Protein AF-A0A1Q6NGJ9-F1 (afdb_monomer_lite)

Sequence (112 aa):
MRDAILQYVKTDVEQAHSAGELKQTLAKKTKQIARIAAKAADGKPVRVYFTQERFPIRHYGAAIFPAGEYQALRIDIGKAQGHNWWCAFYPKLCYIPEKKVNLFHVFYNLIH

Secondary structure (DSSP, 8-state):
-HHHHHHHHHHHHHH-SSHHHHHHHHHHHHHHHHHHHHHHTTT--EEEEEEEEEE--EEETTEEEPSEEEEEEEEEETT--TT-EEEEESSS-S---SS---HHHHHHTT--

Radius of gyration: 14.27 Å; chains: 1; bounding box: 36×30×36 Å

pLDDT: mean 70.94, std 18.38, range [28.61, 93.31]

Structure (mmCIF, N/CA/C/O backbone):
data_AF-A0A1Q6NGJ9-F1
#
_entry.id   AF-A0A1Q6NGJ9-F1
#
loop_
_atom_site.group_PDB
_atom_site.id
_atom_site.type_symbol
_atom_site.label_atom_id
_atom_site.label_alt_id
_atom_site.label_comp_id
_atom_site.label_asym_id
_atom_site.label_entity_id
_atom_site.label_seq_id
_atom_site.pdbx_PDB_ins_code
_atom_site.Cartn_x
_atom_site.Cartn_y
_atom_site.Cartn_z
_atom_site.occupancy
_atom_site.B_iso_or_equiv
_atom_site.auth_seq_id
_atom_site.auth_comp_id
_atom_site.auth_asym_id
_atom_site.auth_atom_id
_atom_site.pdbx_PDB_model_num
ATOM 1 N N . MET A 1 1 ? -11.812 -2.287 -0.732 1.00 74.50 1 MET A N 1
ATOM 2 C CA . MET A 1 1 ? -10.700 -1.630 0.003 1.00 74.50 1 MET A CA 1
ATOM 3 C C . MET A 1 1 ? -9.644 -1.058 -0.935 1.00 74.50 1 MET A C 1
ATOM 5 O O . MET A 1 1 ? -9.486 0.154 -0.946 1.00 74.50 1 MET A O 1
ATOM 9 N N . ARG A 1 2 ? -8.953 -1.897 -1.722 1.00 74.00 2 ARG A N 1
ATOM 10 C CA . ARG A 1 2 ? -7.898 -1.490 -2.669 1.00 74.00 2 ARG A CA 1
ATOM 11 C C . ARG A 1 2 ? -8.266 -0.256 -3.500 1.00 74.00 2 ARG A C 1
ATOM 13 O O . ARG A 1 2 ? -7.538 0.727 -3.460 1.00 74.00 2 ARG A O 1
ATOM 20 N N . ASP A 1 3 ? -9.399 -0.292 -4.195 1.00 74.75 3 ASP A N 1
ATOM 21 C CA . ASP A 1 3 ? -9.762 0.768 -5.147 1.00 74.75 3 ASP A CA 1
ATOM 22 C C . ASP A 1 3 ? -10.011 2.110 -4.460 1.00 74.75 3 ASP A C 1
ATOM 24 O O . ASP A 1 3 ? -9.585 3.145 -4.957 1.00 74.75 3 ASP A O 1
ATOM 28 N N . ALA A 1 4 ? -10.604 2.097 -3.262 1.00 80.62 4 ALA A N 1
ATOM 29 C CA . ALA A 1 4 ? -10.807 3.305 -2.464 1.00 80.62 4 ALA A CA 1
ATOM 30 C C . ALA A 1 4 ? -9.476 3.957 -2.056 1.00 80.62 4 ALA A C 1
ATOM 32 O O . ALA A 1 4 ? -9.357 5.180 -2.039 1.00 80.62 4 ALA A O 1
ATOM 33 N N . ILE A 1 5 ? -8.466 3.141 -1.749 1.00 80.75 5 ILE A N 1
ATOM 34 C CA . ILE A 1 5 ? -7.137 3.630 -1.379 1.00 80.75 5 ILE A CA 1
ATOM 35 C C . ILE A 1 5 ? -6.403 4.141 -2.613 1.00 80.75 5 ILE A C 1
ATOM 37 O O . ILE A 1 5 ? -5.870 5.243 -2.560 1.00 80.75 5 ILE A O 1
ATOM 41 N N . LEU A 1 6 ? -6.431 3.392 -3.722 1.00 75.81 6 LEU A N 1
ATOM 42 C CA . LEU A 1 6 ? -5.845 3.817 -4.996 1.00 75.81 6 LEU A CA 1
ATOM 43 C C . LEU A 1 6 ? -6.459 5.127 -5.494 1.00 75.81 6 LEU A C 1
ATOM 45 O O . LEU A 1 6 ? -5.725 6.004 -5.932 1.00 75.81 6 LEU A O 1
ATOM 49 N N . GLN A 1 7 ? -7.777 5.291 -5.371 1.00 80.31 7 GLN A N 1
ATOM 50 C CA . GLN A 1 7 ? -8.463 6.528 -5.732 1.00 80.31 7 GLN A CA 1
ATOM 51 C C . GLN A 1 7 ? -8.028 7.703 -4.848 1.00 80.31 7 GLN A C 1
ATOM 53 O O . GLN A 1 7 ? -7.818 8.801 -5.352 1.00 80.31 7 GLN A O 1
ATOM 58 N N . TYR A 1 8 ? -7.867 7.480 -3.540 1.00 84.69 8 TYR A N 1
ATOM 59 C CA . TYR A 1 8 ? -7.463 8.524 -2.595 1.00 84.69 8 TYR A CA 1
ATOM 60 C C . TYR A 1 8 ? -6.025 9.015 -2.816 1.00 84.69 8 TYR A C 1
ATOM 62 O O . TYR A 1 8 ? -5.760 10.206 -2.686 1.00 84.69 8 TYR A O 1
ATOM 70 N N . VAL A 1 9 ? -5.104 8.112 -3.159 1.00 81.44 9 VAL A N 1
ATOM 71 C CA . VAL A 1 9 ? -3.678 8.436 -3.362 1.00 81.44 9 VAL A CA 1
ATOM 72 C C . VAL A 1 9 ? -3.319 8.727 -4.820 1.00 81.44 9 VAL A C 1
ATOM 74 O O . VAL A 1 9 ? -2.159 8.997 -5.116 1.00 81.44 9 VAL A O 1
ATOM 77 N N . LYS A 1 10 ? -4.287 8.653 -5.743 1.00 78.56 10 LYS A N 1
ATOM 78 C CA . LYS A 1 10 ? -4.058 8.757 -7.191 1.00 78.56 10 LYS A CA 1
ATOM 79 C C . LYS A 1 10 ? -3.245 10.000 -7.556 1.00 78.56 10 LYS A C 1
ATOM 81 O O . LYS A 1 10 ? -2.216 9.887 -8.210 1.00 78.56 10 LYS A O 1
ATOM 86 N N . THR A 1 11 ? -3.682 11.163 -7.082 1.00 78.25 11 THR A N 1
ATOM 87 C CA . THR A 1 11 ? -3.023 12.443 -7.363 1.00 78.25 11 THR A CA 1
ATOM 88 C C . THR A 1 11 ? -1.612 12.501 -6.784 1.00 78.25 11 THR A C 1
ATOM 90 O O . THR A 1 11 ? -0.721 13.026 -7.438 1.00 78.25 11 THR A O 1
ATOM 93 N N . ASP A 1 12 ? -1.377 11.910 -5.607 1.00 81.06 12 ASP A N 1
ATOM 94 C CA . ASP A 1 12 ? -0.032 11.849 -5.022 1.00 81.06 12 ASP A CA 1
ATOM 95 C C . ASP A 1 12 ? 0.915 11.036 -5.912 1.00 81.06 12 ASP A C 1
ATOM 97 O O . ASP A 1 12 ? 2.050 11.440 -6.140 1.00 81.06 12 ASP A O 1
ATOM 101 N N . VAL A 1 13 ? 0.434 9.906 -6.446 1.00 73.31 13 VAL A N 1
ATOM 102 C CA . VAL A 1 13 ? 1.198 9.042 -7.363 1.00 73.31 13 VAL A CA 1
ATOM 103 C C . VAL A 1 13 ? 1.482 9.740 -8.688 1.00 73.31 13 VAL A C 1
ATOM 105 O O . VAL A 1 13 ? 2.568 9.579 -9.233 1.00 73.31 13 VAL A O 1
ATOM 108 N N . GLU A 1 14 ? 0.514 10.488 -9.217 1.00 74.25 14 GLU A N 1
ATOM 109 C CA . GLU A 1 14 ? 0.655 11.211 -10.485 1.00 74.25 14 GLU A CA 1
ATOM 110 C C . GLU A 1 14 ? 1.597 12.420 -10.377 1.00 74.25 14 GLU A C 1
ATOM 112 O O . GLU A 1 14 ? 2.230 12.775 -11.368 1.00 74.25 14 GLU A O 1
ATOM 117 N N . GLN A 1 15 ? 1.694 13.041 -9.197 1.00 76.88 15 GLN A N 1
ATOM 118 C CA . GLN A 1 15 ? 2.493 14.252 -8.974 1.00 76.88 15 GLN A CA 1
ATOM 119 C C . GLN A 1 15 ? 3.900 13.985 -8.438 1.00 76.88 15 GLN A C 1
ATOM 121 O O . GLN A 1 15 ? 4.765 14.838 -8.597 1.00 76.88 15 GLN A O 1
ATOM 126 N N . ALA A 1 16 ? 4.149 12.839 -7.804 1.00 70.94 16 ALA A N 1
ATOM 127 C CA . ALA A 1 16 ? 5.462 12.565 -7.238 1.00 70.94 16 ALA A CA 1
ATOM 128 C C . ALA A 1 16 ? 6.534 12.380 -8.320 1.00 70.94 16 ALA A C 1
ATOM 130 O O . ALA A 1 16 ? 6.378 11.596 -9.259 1.00 70.94 16 ALA A O 1
ATOM 131 N N . HIS A 1 17 ? 7.675 13.036 -8.128 1.00 71.44 17 HIS A N 1
ATOM 132 C CA . HIS A 1 17 ? 8.819 12.973 -9.031 1.00 71.44 17 HIS A CA 1
ATOM 133 C C . HIS A 1 17 ? 9.790 11.838 -8.676 1.00 71.44 17 HIS A C 1
ATOM 135 O O . HIS A 1 17 ? 10.628 11.463 -9.492 1.00 71.44 17 HIS A O 1
ATOM 141 N N . SER A 1 18 ? 9.680 11.266 -7.469 1.00 68.94 18 SER A N 1
ATOM 142 C CA . SER A 1 18 ? 10.514 10.145 -7.018 1.00 68.94 18 SER A CA 1
ATOM 143 C C . SER A 1 18 ? 9.806 9.211 -6.027 1.00 68.94 18 SER A C 1
ATOM 145 O O . SER A 1 18 ? 8.827 9.568 -5.368 1.00 68.94 18 SER A O 1
ATOM 147 N N . ALA A 1 19 ? 10.363 8.008 -5.848 1.00 68.94 19 ALA A N 1
ATOM 148 C CA . ALA A 1 19 ? 9.959 7.059 -4.805 1.00 68.94 19 ALA A CA 1
ATOM 149 C C . ALA A 1 19 ? 10.179 7.636 -3.403 1.00 68.94 19 ALA A C 1
ATOM 151 O O . ALA A 1 19 ? 9.403 7.367 -2.493 1.00 68.94 19 ALA A O 1
ATOM 152 N N . GLY A 1 20 ? 11.241 8.412 -3.197 1.00 72.88 20 GLY A N 1
ATOM 153 C CA . GLY A 1 20 ? 11.489 9.041 -1.901 1.00 72.88 20 GLY A CA 1
ATOM 154 C C . GLY A 1 20 ? 10.382 10.032 -1.546 1.00 72.88 20 GLY A C 1
ATOM 155 O O . GLY A 1 20 ? 9.816 9.971 -0.454 1.00 72.88 20 GLY A O 1
ATOM 156 N N . GLU A 1 21 ? 10.029 10.894 -2.499 1.00 77.62 21 GLU A N 1
ATOM 157 C CA . GLU A 1 21 ? 8.996 11.916 -2.338 1.00 77.62 21 GLU A CA 1
ATOM 158 C C . GLU A 1 21 ? 7.616 11.303 -2.105 1.00 77.62 21 GLU A C 1
ATOM 160 O O . GLU A 1 21 ? 6.961 11.623 -1.109 1.00 77.62 21 GLU A O 1
ATOM 165 N N . LEU A 1 22 ? 7.199 10.366 -2.966 1.00 77.88 22 LEU A N 1
ATOM 166 C CA . LEU A 1 22 ? 5.913 9.694 -2.805 1.00 77.88 22 LEU A CA 1
ATOM 167 C C . LEU A 1 22 ? 5.844 9.065 -1.405 1.00 77.88 22 LEU A C 1
ATOM 169 O O . LEU A 1 22 ? 4.821 9.193 -0.727 1.00 77.88 22 LEU A O 1
ATOM 173 N N . LYS A 1 23 ? 6.943 8.452 -0.922 1.00 80.88 23 LYS A N 1
ATOM 174 C CA . LYS A 1 23 ? 6.981 7.747 0.372 1.00 80.88 23 LYS A CA 1
ATOM 175 C C . LYS A 1 23 ? 6.732 8.707 1.508 1.00 80.88 23 LYS A C 1
ATOM 177 O O . LYS A 1 23 ? 5.943 8.401 2.399 1.00 8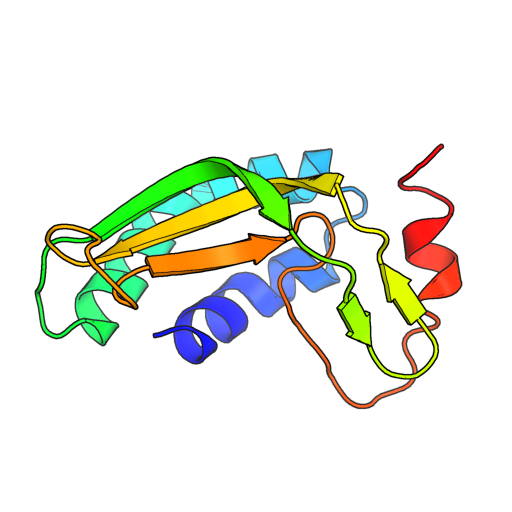0.88 23 LYS A O 1
ATOM 182 N N . GLN A 1 24 ? 7.374 9.866 1.472 1.00 85.38 24 GLN A N 1
ATOM 183 C CA . GLN A 1 24 ? 7.162 10.910 2.465 1.00 85.38 24 GLN A CA 1
ATOM 184 C C . GLN A 1 24 ? 5.717 11.421 2.438 1.00 85.38 24 GLN A C 1
ATOM 186 O O . GLN A 1 24 ? 5.106 11.585 3.497 1.00 85.38 24 GLN A O 1
ATOM 191 N N . THR A 1 25 ? 5.140 11.616 1.252 1.00 86.12 25 THR A N 1
ATOM 192 C CA . THR A 1 25 ? 3.742 12.038 1.092 1.00 86.12 25 THR A CA 1
ATOM 193 C C . THR A 1 25 ? 2.771 11.001 1.653 1.00 86.12 25 THR A C 1
ATOM 195 O O . THR A 1 25 ? 1.919 11.328 2.483 1.00 86.12 25 THR A O 1
ATOM 198 N N . LEU A 1 26 ? 2.929 9.727 1.295 1.00 85.25 26 LEU A N 1
ATOM 199 C CA . LEU A 1 26 ? 2.082 8.655 1.814 1.00 85.25 26 LEU A CA 1
ATOM 200 C C . LEU A 1 26 ? 2.300 8.416 3.310 1.00 85.25 26 LEU A C 1
ATOM 202 O O . LEU A 1 26 ? 1.330 8.159 4.021 1.00 85.25 26 LEU A O 1
ATOM 206 N N . ALA A 1 27 ? 3.526 8.572 3.817 1.00 88.94 27 ALA A N 1
ATOM 207 C CA . ALA A 1 27 ? 3.816 8.495 5.246 1.00 88.94 27 ALA A CA 1
ATOM 208 C C . ALA A 1 27 ? 2.997 9.527 6.033 1.00 88.94 27 ALA A C 1
ATOM 210 O O . ALA A 1 27 ? 2.344 9.162 7.014 1.00 88.94 27 ALA A O 1
ATOM 211 N N . LYS A 1 28 ? 2.925 10.774 5.546 1.00 93.31 28 LYS A N 1
ATOM 212 C CA . LYS A 1 28 ? 2.069 11.828 6.121 1.00 93.31 28 LYS A CA 1
ATOM 213 C C . LYS A 1 28 ? 0.576 11.474 6.048 1.00 93.31 28 LYS A C 1
ATOM 215 O O . LYS A 1 28 ? -0.181 11.817 6.955 1.00 93.31 28 LYS A O 1
ATOM 220 N N . LYS A 1 29 ? 0.150 10.740 5.014 1.00 91.75 29 LYS A N 1
ATOM 221 C CA . LYS A 1 29 ? -1.249 10.322 4.800 1.00 91.75 29 LYS A CA 1
ATOM 222 C C . LYS A 1 29 ? -1.630 8.983 5.439 1.00 91.75 29 LYS A C 1
ATOM 224 O O . LYS A 1 29 ? -2.810 8.633 5.433 1.00 91.75 29 LYS A O 1
ATOM 229 N N . THR A 1 30 ? -0.692 8.261 6.057 1.00 89.81 30 THR A N 1
ATOM 230 C CA . THR A 1 30 ? -0.900 6.914 6.631 1.00 89.81 30 THR A CA 1
ATOM 231 C C . THR A 1 30 ? -2.137 6.826 7.526 1.00 89.81 30 THR A C 1
ATOM 233 O O . THR A 1 30 ? -2.933 5.899 7.393 1.00 89.81 30 THR A O 1
ATOM 236 N N . LYS A 1 31 ? -2.363 7.821 8.398 1.00 91.44 31 LYS A N 1
ATOM 237 C CA . LYS A 1 31 ? -3.549 7.865 9.275 1.00 91.44 31 LYS A CA 1
ATOM 238 C C . LYS A 1 31 ? -4.858 7.922 8.483 1.00 91.44 31 LYS A C 1
ATOM 240 O O . LYS A 1 31 ? -5.836 7.288 8.868 1.00 91.44 31 LYS A O 1
ATOM 245 N N . GLN A 1 32 ? -4.896 8.674 7.387 1.00 93.25 32 GLN A N 1
ATOM 246 C CA . GLN A 1 32 ? -6.092 8.796 6.556 1.00 93.25 32 GLN A CA 1
ATOM 247 C C . GLN A 1 32 ? -6.305 7.553 5.689 1.00 93.25 32 GLN A C 1
ATOM 249 O O . GLN A 1 32 ? -7.433 7.074 5.592 1.00 93.25 32 GLN A O 1
ATOM 254 N N . ILE A 1 33 ? -5.224 6.965 5.171 1.00 88.75 33 ILE A N 1
ATOM 255 C CA . ILE A 1 33 ? -5.258 5.667 4.485 1.00 88.75 33 ILE A CA 1
ATOM 256 C C . ILE A 1 33 ? -5.817 4.587 5.421 1.00 88.75 33 ILE A C 1
ATOM 258 O O . ILE A 1 33 ? -6.713 3.847 5.025 1.00 88.75 33 ILE A O 1
ATOM 262 N N . ALA A 1 34 ? -5.370 4.545 6.681 1.00 89.88 34 ALA A N 1
ATOM 263 C CA . ALA A 1 34 ? -5.881 3.610 7.683 1.00 89.88 34 ALA A CA 1
ATOM 264 C C . ALA A 1 34 ? -7.383 3.794 7.948 1.00 89.88 34 ALA A C 1
ATOM 266 O O . ALA A 1 34 ? -8.112 2.810 8.029 1.00 89.88 34 ALA A O 1
ATOM 267 N N . ARG A 1 35 ? -7.875 5.040 8.014 1.00 91.12 35 ARG A N 1
ATOM 268 C CA . ARG A 1 35 ? -9.315 5.329 8.163 1.00 91.12 35 ARG A CA 1
ATOM 269 C C . ARG A 1 35 ? -10.134 4.843 6.966 1.00 91.12 35 ARG A C 1
ATOM 271 O O . ARG A 1 35 ? -11.181 4.231 7.155 1.00 91.12 35 ARG A O 1
ATOM 278 N N . ILE A 1 36 ? -9.661 5.094 5.744 1.00 90.25 36 ILE A N 1
ATOM 279 C CA . ILE A 1 36 ? -10.322 4.634 4.511 1.00 90.25 36 ILE A CA 1
ATOM 280 C C . ILE A 1 36 ? -10.345 3.105 4.464 1.00 90.25 36 ILE A C 1
ATOM 282 O O . ILE A 1 36 ? -11.380 2.507 4.169 1.00 90.25 36 ILE A O 1
ATOM 286 N N . ALA A 1 37 ? -9.221 2.475 4.801 1.00 87.75 37 ALA A N 1
ATOM 287 C CA . ALA A 1 37 ? -9.100 1.030 4.854 1.00 87.75 37 ALA A CA 1
ATOM 288 C C . ALA A 1 37 ? -10.038 0.414 5.903 1.00 87.75 37 ALA A C 1
ATOM 290 O O . ALA A 1 37 ? -10.757 -0.523 5.575 1.00 87.75 37 ALA A O 1
ATOM 291 N N . ALA A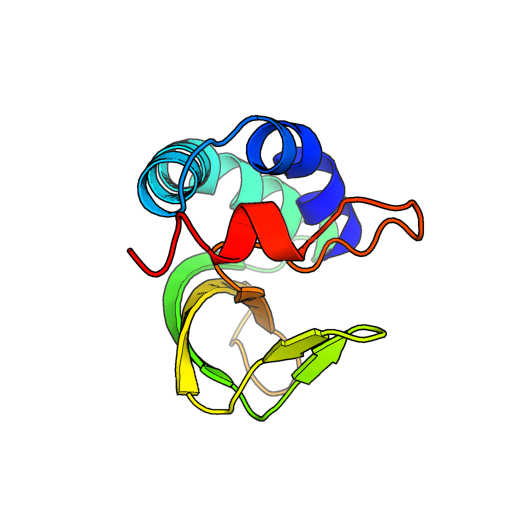 1 38 ? -10.109 0.977 7.114 1.00 89.88 38 ALA A N 1
ATOM 292 C CA . ALA A 1 38 ? -11.009 0.516 8.173 1.00 89.88 38 ALA A CA 1
ATOM 293 C C . ALA A 1 38 ? -12.489 0.643 7.781 1.00 89.88 38 ALA A C 1
ATOM 295 O O . ALA A 1 38 ? -13.264 -0.288 7.992 1.00 89.88 38 ALA A O 1
ATOM 296 N N . LYS A 1 39 ? -12.878 1.754 7.135 1.00 89.69 39 LYS A N 1
ATOM 297 C CA . LYS A 1 39 ? -14.238 1.923 6.594 1.00 89.69 39 LYS A CA 1
ATOM 298 C C . LYS A 1 39 ? -14.555 0.860 5.540 1.00 89.69 39 LYS A C 1
ATOM 300 O O . LYS A 1 39 ? -15.639 0.294 5.543 1.00 89.69 39 LYS A O 1
ATOM 305 N N . ALA A 1 40 ? -13.604 0.565 4.656 1.00 85.62 40 ALA A N 1
ATOM 306 C CA . ALA A 1 40 ? -13.760 -0.464 3.630 1.00 85.62 40 ALA A CA 1
ATOM 307 C C . ALA A 1 40 ? -13.651 -1.905 4.166 1.00 85.62 40 ALA A C 1
ATOM 309 O O . ALA A 1 40 ? -13.962 -2.840 3.432 1.00 85.62 40 ALA A O 1
ATOM 310 N N . ALA A 1 41 ? -13.180 -2.079 5.402 1.00 84.44 41 ALA A N 1
ATOM 311 C CA . ALA A 1 41 ? -13.057 -3.355 6.097 1.00 84.44 41 ALA A CA 1
ATOM 312 C C . ALA A 1 41 ? -14.201 -3.597 7.099 1.00 84.44 41 ALA A C 1
ATOM 314 O O . ALA A 1 41 ? -14.081 -4.488 7.939 1.00 84.4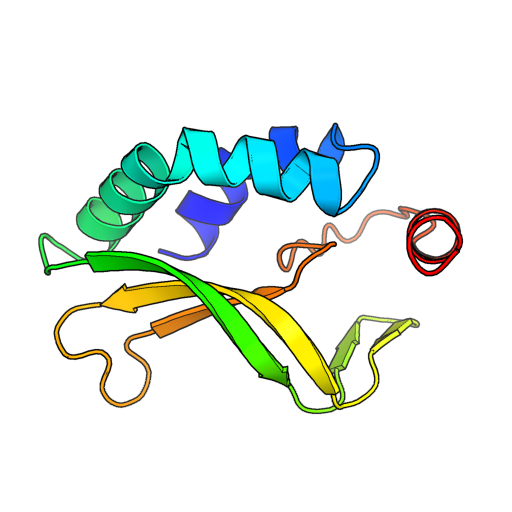4 41 ALA A O 1
ATOM 315 N N . ASP A 1 42 ? -15.280 -2.812 7.014 1.00 84.75 42 ASP A N 1
ATOM 316 C CA . ASP A 1 42 ? -16.472 -2.928 7.860 1.00 84.75 42 ASP A CA 1
ATOM 317 C C . ASP A 1 42 ? -16.155 -2.825 9.365 1.00 84.75 42 ASP A C 1
ATOM 319 O O . ASP A 1 42 ? -16.540 -3.654 10.185 1.00 84.75 42 ASP A O 1
ATOM 323 N N . GLY A 1 43 ? -15.329 -1.837 9.729 1.00 76.38 43 GLY A N 1
ATOM 324 C CA . GLY A 1 43 ? -14.976 -1.551 11.124 1.00 76.38 43 GLY A CA 1
ATOM 325 C C . GLY A 1 43 ? -13.924 -2.482 11.736 1.00 76.38 43 GLY A C 1
ATOM 326 O O . GLY A 1 43 ? -13.543 -2.292 12.892 1.00 76.38 43 GLY A O 1
ATOM 327 N N . LYS A 1 44 ? -13.399 -3.458 10.983 1.00 83.62 44 LYS A N 1
ATOM 328 C CA . LYS A 1 44 ? -12.305 -4.319 11.458 1.00 83.62 44 LYS A CA 1
ATOM 329 C C . LYS A 1 44 ? -11.038 -3.501 11.759 1.00 83.62 44 LYS A C 1
ATOM 331 O O . LYS A 1 44 ? -10.762 -2.526 11.055 1.00 83.62 44 LYS A O 1
ATOM 336 N N . PRO A 1 45 ? -10.218 -3.918 12.746 1.00 85.62 45 PRO A N 1
ATOM 337 C CA . PRO A 1 45 ? -8.923 -3.296 12.999 1.00 85.62 45 PRO A CA 1
ATOM 338 C C . PRO A 1 45 ? -8.048 -3.330 11.747 1.00 85.62 45 PRO A C 1
ATOM 340 O O . PRO A 1 45 ? -7.927 -4.375 11.107 1.00 85.62 45 PRO A O 1
ATOM 343 N N . VAL A 1 46 ? -7.422 -2.202 11.417 1.00 89.62 46 VAL A N 1
ATOM 344 C CA . VAL A 1 46 ? -6.496 -2.095 10.287 1.00 89.62 46 VAL A CA 1
ATOM 345 C C . VAL A 1 46 ? -5.175 -1.498 10.749 1.00 89.62 46 VAL A C 1
ATOM 347 O O . VAL A 1 46 ? -5.159 -0.525 11.503 1.00 89.62 46 VAL A O 1
ATOM 350 N N . ARG A 1 47 ? -4.061 -2.049 10.257 1.00 89.06 47 ARG A N 1
ATOM 351 C CA . ARG A 1 47 ? -2.724 -1.462 10.417 1.00 89.06 47 ARG A CA 1
ATOM 352 C C . ARG A 1 47 ? -2.151 -1.127 9.053 1.00 89.06 47 ARG A C 1
ATOM 354 O O . ARG A 1 47 ? -2.152 -1.971 8.167 1.00 89.06 47 ARG A O 1
ATOM 361 N N . VAL A 1 48 ? -1.653 0.096 8.905 1.00 89.62 48 VAL A N 1
ATOM 362 C CA . VAL A 1 48 ? -1.013 0.578 7.676 1.00 89.62 48 VAL A CA 1
ATOM 363 C C . VAL A 1 48 ? 0.425 0.945 7.997 1.00 89.62 48 VAL A C 1
ATOM 365 O O . VAL A 1 48 ? 0.656 1.757 8.892 1.00 89.62 48 VAL A O 1
ATOM 368 N N . TYR A 1 49 ? 1.383 0.347 7.297 1.00 87.38 49 TYR A N 1
ATOM 369 C CA . TYR A 1 49 ? 2.806 0.580 7.530 1.00 87.38 49 TYR A CA 1
ATOM 370 C C . TYR A 1 49 ? 3.639 0.281 6.283 1.00 87.38 49 TYR A C 1
ATOM 372 O O . TYR A 1 49 ? 3.196 -0.416 5.372 1.00 87.38 49 TYR A O 1
ATOM 380 N N . PHE A 1 50 ? 4.856 0.819 6.237 1.00 86.00 50 PHE A N 1
ATOM 381 C CA . PHE A 1 50 ? 5.823 0.478 5.197 1.00 86.00 50 PHE A CA 1
ATOM 382 C C . PHE A 1 50 ? 6.643 -0.731 5.620 1.00 86.00 50 PHE A C 1
ATOM 384 O O . PHE A 1 50 ? 7.062 -0.828 6.773 1.00 86.00 50 PHE A O 1
ATOM 391 N N . THR A 1 51 ? 6.900 -1.629 4.681 1.00 85.75 51 THR A N 1
ATOM 392 C CA . THR A 1 51 ? 7.730 -2.811 4.904 1.00 85.75 51 THR A CA 1
ATOM 393 C C . THR A 1 51 ? 8.538 -3.142 3.653 1.00 85.75 51 THR A C 1
ATOM 395 O O . THR A 1 51 ? 8.258 -2.602 2.579 1.00 85.75 51 THR A O 1
ATOM 398 N N . GLN A 1 52 ? 9.558 -3.984 3.798 1.00 84.00 52 GLN A N 1
ATOM 399 C CA . GLN A 1 52 ? 10.165 -4.669 2.661 1.00 84.00 52 GLN A CA 1
ATOM 400 C C . GLN A 1 52 ? 9.436 -5.992 2.477 1.00 84.00 52 GLN A C 1
ATOM 402 O O . GLN A 1 52 ? 9.245 -6.731 3.438 1.00 84.00 52 GLN A O 1
ATOM 407 N N . GLU A 1 53 ? 8.975 -6.234 1.259 1.00 80.44 53 GLU A N 1
ATOM 408 C CA . GLU A 1 53 ? 8.226 -7.432 0.917 1.00 80.44 53 GLU A CA 1
ATOM 409 C C . GLU A 1 53 ? 8.812 -8.040 -0.351 1.00 80.44 53 GLU A C 1
ATOM 411 O O . GLU A 1 53 ? 9.109 -7.331 -1.327 1.00 80.44 53 GLU A O 1
ATOM 416 N N . ARG A 1 54 ? 8.921 -9.369 -0.341 1.00 82.00 54 ARG A N 1
ATOM 417 C CA . ARG A 1 54 ? 9.358 -10.115 -1.506 1.00 82.00 54 ARG A CA 1
ATOM 418 C C . ARG A 1 54 ? 8.207 -10.261 -2.468 1.00 82.00 54 ARG A C 1
ATOM 420 O O . ARG A 1 54 ? 7.158 -10.812 -2.136 1.00 82.00 54 ARG A O 1
ATOM 427 N N . PHE A 1 55 ? 8.441 -9.874 -3.709 1.00 79.19 55 PHE A N 1
ATOM 428 C CA . PHE A 1 55 ? 7.494 -10.133 -4.772 1.00 79.19 55 PHE A CA 1
ATOM 429 C C . PHE A 1 55 ? 8.071 -11.090 -5.812 1.00 79.19 55 PHE A C 1
ATOM 431 O O . PHE A 1 55 ? 9.271 -11.053 -6.100 1.00 79.19 55 PHE A O 1
ATOM 438 N N . PRO A 1 56 ? 7.224 -11.957 -6.394 1.00 81.94 56 PRO A N 1
ATOM 439 C CA . PRO A 1 56 ? 7.607 -12.725 -7.567 1.00 81.94 56 PRO A CA 1
ATOM 440 C C . PRO A 1 56 ? 7.720 -11.797 -8.780 1.00 81.94 56 PRO A C 1
ATOM 442 O O . PRO A 1 56 ? 7.301 -10.638 -8.732 1.00 81.94 56 PRO A O 1
ATOM 445 N N . ILE A 1 57 ? 8.214 -12.338 -9.893 1.00 80.94 57 ILE A N 1
ATOM 446 C CA . ILE A 1 57 ? 8.176 -11.641 -11.180 1.00 80.94 57 ILE A CA 1
ATOM 447 C C . ILE A 1 57 ? 6.732 -11.216 -11.486 1.00 80.94 57 ILE A C 1
ATOM 449 O O . ILE A 1 57 ? 5.790 -11.999 -11.324 1.00 80.94 57 ILE A O 1
ATOM 453 N N . ARG A 1 58 ? 6.548 -9.966 -11.923 1.00 73.62 58 ARG A N 1
ATOM 454 C CA . ARG A 1 58 ? 5.250 -9.433 -12.355 1.00 73.62 58 ARG A CA 1
ATOM 455 C C . ARG A 1 58 ? 5.335 -8.897 -13.776 1.00 73.62 58 ARG A C 1
ATOM 457 O O . ARG A 1 58 ? 6.229 -8.122 -14.104 1.00 73.62 58 ARG A O 1
ATOM 464 N N . HIS A 1 59 ? 4.354 -9.273 -14.587 1.00 69.25 59 HIS A N 1
ATOM 465 C CA . HIS A 1 59 ? 4.182 -8.775 -15.945 1.00 69.25 59 HIS A CA 1
ATOM 466 C C . HIS A 1 59 ? 3.040 -7.758 -15.963 1.00 69.25 59 HIS A C 1
ATOM 468 O O . HIS A 1 59 ? 1.924 -8.068 -15.545 1.00 69.25 59 HIS A O 1
ATOM 474 N N . TYR A 1 60 ? 3.320 -6.549 -16.445 1.00 66.75 60 TYR A N 1
ATOM 475 C CA . TYR A 1 60 ? 2.338 -5.483 -16.627 1.00 66.75 60 TYR A CA 1
ATOM 476 C C . TYR A 1 60 ? 2.401 -4.984 -18.072 1.00 66.75 60 TYR A C 1
ATOM 478 O O . TYR A 1 60 ? 3.208 -4.116 -18.412 1.00 66.75 60 TYR A O 1
ATOM 486 N N . GLY A 1 61 ? 1.562 -5.554 -18.940 1.00 68.44 61 GLY A N 1
ATOM 487 C CA . GLY A 1 61 ? 1.644 -5.309 -20.381 1.00 68.44 61 GLY A CA 1
ATOM 488 C C . GLY A 1 61 ? 3.028 -5.693 -20.913 1.00 68.44 61 GLY A C 1
ATOM 489 O O . GLY A 1 61 ? 3.457 -6.830 -20.746 1.00 68.44 61 GLY A O 1
ATOM 490 N N . ALA A 1 62 ? 3.742 -4.733 -21.504 1.00 72.62 62 ALA A N 1
ATOM 491 C CA . ALA A 1 62 ? 5.109 -4.926 -22.000 1.00 72.62 62 ALA A CA 1
ATOM 492 C C . ALA A 1 62 ? 6.206 -4.782 -20.921 1.00 72.62 62 ALA A C 1
ATOM 494 O O . ALA A 1 62 ? 7.374 -5.036 -21.205 1.00 72.62 62 ALA A O 1
ATOM 495 N N . ALA A 1 63 ? 5.868 -4.354 -19.699 1.00 62.59 63 ALA A N 1
ATOM 496 C CA . ALA A 1 63 ? 6.839 -4.176 -18.623 1.00 62.59 63 ALA A CA 1
ATOM 497 C C . ALA A 1 63 ? 6.984 -5.452 -17.781 1.00 62.59 63 ALA A C 1
ATOM 499 O O . ALA A 1 63 ? 5.988 -6.059 -17.378 1.00 62.59 63 ALA A O 1
ATOM 500 N N . ILE A 1 64 ? 8.228 -5.815 -17.463 1.00 72.12 64 ILE A N 1
ATOM 501 C CA . ILE A 1 64 ? 8.566 -6.924 -16.566 1.00 72.12 64 ILE A CA 1
ATOM 502 C C . ILE A 1 64 ? 9.227 -6.347 -15.321 1.00 72.12 64 ILE A C 1
ATOM 504 O O . ILE A 1 64 ? 10.210 -5.615 -15.409 1.00 72.12 64 ILE A O 1
ATOM 508 N N . PHE A 1 65 ? 8.691 -6.702 -14.161 1.00 73.06 65 PHE A N 1
ATOM 509 C CA . PHE A 1 65 ? 9.286 -6.406 -12.867 1.00 73.06 65 PHE A CA 1
ATOM 510 C C . PHE A 1 65 ? 9.912 -7.699 -12.353 1.00 73.06 65 PHE A C 1
ATOM 512 O O . PHE A 1 65 ? 9.178 -8.680 -12.191 1.00 73.06 65 PHE A O 1
ATOM 519 N N . PRO A 1 66 ? 11.239 -7.740 -12.148 1.00 78.38 66 PRO A N 1
ATOM 520 C CA . PRO A 1 66 ? 11.913 -8.942 -11.684 1.00 78.38 66 PRO A CA 1
ATOM 521 C C . PRO A 1 66 ? 11.450 -9.334 -10.275 1.00 78.38 66 PRO A C 1
ATOM 523 O O . PRO A 1 66 ? 10.898 -8.526 -9.529 1.00 78.38 66 PRO A O 1
ATOM 526 N N . ALA A 1 67 ? 11.670 -10.595 -9.904 1.00 86.19 67 ALA A N 1
ATOM 527 C CA . ALA A 1 67 ? 11.480 -11.012 -8.522 1.00 86.19 67 ALA A CA 1
ATOM 528 C C . ALA A 1 67 ? 12.520 -10.321 -7.636 1.00 86.19 67 ALA A C 1
ATOM 530 O O . ALA A 1 67 ? 13.690 -10.226 -8.009 1.00 86.19 67 ALA A O 1
ATOM 531 N N . GLY A 1 68 ? 12.110 -9.885 -6.450 1.00 82.62 68 GLY A N 1
ATOM 532 C CA . GLY A 1 68 ? 12.999 -9.169 -5.543 1.00 82.62 68 GLY A CA 1
ATOM 533 C C . GLY A 1 68 ? 12.290 -8.621 -4.315 1.00 82.62 68 GLY A C 1
ATOM 534 O O . GLY A 1 68 ? 11.075 -8.765 -4.166 1.00 82.62 68 GLY A O 1
ATOM 535 N N . GLU A 1 69 ? 13.077 -8.001 -3.443 1.00 81.25 69 GLU A N 1
ATOM 536 C CA . GLU A 1 69 ? 12.597 -7.256 -2.282 1.00 81.25 69 GLU A CA 1
ATOM 537 C C . GLU A 1 69 ? 12.294 -5.819 -2.689 1.00 81.25 69 GLU A C 1
ATOM 539 O O . GLU A 1 69 ? 13.151 -5.115 -3.228 1.00 81.25 69 GLU A O 1
ATOM 544 N N . TYR A 1 70 ? 11.080 -5.365 -2.402 1.00 78.50 70 TYR A N 1
ATOM 545 C CA . TYR A 1 70 ? 10.653 -4.006 -2.706 1.00 78.50 70 TYR A CA 1
ATOM 546 C C . TYR A 1 70 ? 10.059 -3.359 -1.469 1.00 78.50 70 TYR A C 1
ATOM 548 O O . TYR A 1 70 ? 9.448 -4.022 -0.631 1.00 78.50 70 TYR A O 1
ATOM 556 N N . GLN A 1 71 ? 10.188 -2.035 -1.366 1.00 78.44 71 GLN A N 1
ATOM 557 C CA . GLN A 1 71 ? 9.371 -1.321 -0.395 1.00 78.44 71 GLN A CA 1
ATOM 558 C C . GLN A 1 71 ? 7.904 -1.379 -0.812 1.00 78.44 71 GLN A C 1
ATOM 560 O O . GLN A 1 71 ? 7.552 -1.132 -1.968 1.00 78.44 71 GLN A O 1
ATOM 565 N N . ALA A 1 72 ? 7.052 -1.678 0.158 1.00 81.69 72 ALA A N 1
ATOM 566 C CA . ALA A 1 72 ? 5.620 -1.770 -0.020 1.00 81.69 72 ALA A CA 1
ATOM 567 C C . ALA A 1 72 ? 4.892 -1.010 1.087 1.00 81.69 72 ALA A C 1
ATOM 569 O O . ALA 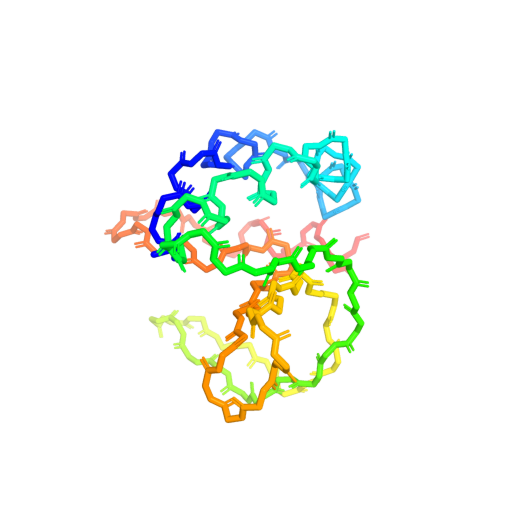A 1 72 ? 5.307 -1.013 2.249 1.00 81.69 72 ALA A O 1
ATOM 570 N N . LEU A 1 73 ? 3.772 -0.387 0.723 1.00 83.06 73 LEU A N 1
ATOM 571 C CA . LEU A 1 73 ? 2.766 0.024 1.693 1.00 83.06 73 LEU A CA 1
ATOM 572 C C . LEU A 1 73 ? 1.882 -1.190 1.982 1.00 83.06 73 LEU A C 1
ATOM 574 O O . LEU A 1 73 ? 1.168 -1.655 1.090 1.00 83.06 73 LEU A O 1
ATOM 578 N N . ARG A 1 74 ? 1.949 -1.700 3.212 1.00 85.81 74 ARG A N 1
ATOM 579 C CA . ARG A 1 74 ? 1.201 -2.866 3.674 1.00 85.81 74 ARG A CA 1
ATOM 580 C C . ARG A 1 74 ? 0.022 -2.445 4.532 1.00 85.81 74 ARG A C 1
ATOM 582 O O . ARG A 1 74 ? 0.139 -1.579 5.400 1.00 85.81 74 ARG A O 1
ATOM 589 N N . ILE A 1 75 ? -1.115 -3.072 4.263 1.00 87.19 75 ILE A N 1
ATOM 590 C CA . ILE A 1 75 ? -2.369 -2.871 4.977 1.00 87.19 75 ILE A CA 1
ATOM 591 C C . ILE A 1 75 ? -2.837 -4.218 5.489 1.00 87.19 75 ILE A C 1
ATOM 593 O O . ILE A 1 75 ? -3.324 -5.035 4.714 1.00 87.19 75 ILE A O 1
ATOM 597 N N . ASP A 1 76 ? -2.691 -4.428 6.787 1.00 88.62 76 ASP A N 1
ATOM 598 C CA . ASP A 1 76 ? -3.167 -5.613 7.489 1.00 88.62 76 ASP A CA 1
ATOM 599 C C . ASP A 1 76 ? -4.602 -5.389 7.969 1.00 88.62 76 ASP A C 1
ATOM 601 O O . ASP A 1 76 ? -4.887 -4.367 8.595 1.00 88.62 76 ASP A O 1
ATOM 605 N N . ILE A 1 77 ? -5.485 -6.362 7.742 1.00 84.94 77 ILE A N 1
ATOM 606 C CA . ILE A 1 77 ? -6.870 -6.361 8.225 1.00 84.94 77 ILE A CA 1
ATOM 607 C C . ILE A 1 77 ? -7.028 -7.444 9.300 1.00 84.94 77 ILE A C 1
ATOM 609 O O . ILE A 1 77 ? -6.723 -8.619 9.080 1.00 84.94 77 ILE A O 1
ATOM 613 N N . GLY A 1 78 ? -7.538 -7.073 10.474 1.00 83.25 78 GLY A N 1
ATOM 614 C CA . GLY A 1 78 ? -7.720 -7.985 11.602 1.00 83.25 78 GLY A CA 1
ATOM 615 C C . GLY A 1 78 ? -6.405 -8.658 12.014 1.00 83.25 78 GLY A C 1
ATOM 616 O O . GLY A 1 78 ? -5.419 -7.985 12.297 1.00 83.25 78 GLY A O 1
ATOM 617 N N . LYS A 1 79 ? -6.383 -9.998 12.036 1.00 76.94 79 LYS A N 1
ATOM 618 C CA . LYS A 1 79 ? -5.185 -10.796 12.368 1.00 76.94 79 LYS A CA 1
ATOM 619 C C . LYS A 1 79 ? -4.193 -10.954 11.202 1.00 76.94 79 LYS A C 1
ATOM 621 O O . LYS A 1 79 ? -3.210 -11.666 11.365 1.00 76.94 79 LYS A O 1
ATOM 626 N N . ALA A 1 80 ? -4.457 -10.351 10.036 1.00 71.19 80 ALA A N 1
ATOM 627 C CA . ALA A 1 80 ? -3.621 -10.453 8.831 1.00 71.19 80 ALA A CA 1
ATOM 628 C C . ALA A 1 80 ? -3.345 -11.897 8.352 1.00 71.19 80 ALA A C 1
ATOM 630 O O . ALA A 1 80 ? -2.325 -12.172 7.727 1.00 71.19 80 ALA A O 1
ATOM 631 N N . GLN A 1 81 ? -4.251 -12.837 8.641 1.00 63.12 81 GLN A N 1
ATOM 632 C CA . GLN A 1 81 ? -4.126 -14.236 8.222 1.00 63.12 81 GLN A CA 1
ATOM 633 C C . GLN A 1 81 ? -4.729 -14.452 6.827 1.00 63.12 81 GLN A C 1
ATOM 635 O O . GLN A 1 81 ? -5.794 -13.908 6.517 1.00 63.12 81 GLN A O 1
ATOM 640 N N . GLY A 1 82 ? -4.070 -15.266 5.998 1.00 65.62 82 GLY A N 1
ATOM 641 C CA . GLY A 1 82 ? -4.533 -15.603 4.647 1.00 65.62 82 GLY A CA 1
ATOM 642 C C . GLY A 1 82 ? -4.508 -14.398 3.702 1.00 65.62 82 GLY A C 1
ATOM 643 O O . GLY A 1 82 ? -3.469 -13.773 3.532 1.00 65.62 82 GLY A O 1
ATOM 644 N N . HIS A 1 83 ? -5.656 -14.060 3.107 1.00 57.75 83 HIS A N 1
ATOM 645 C CA . HIS A 1 83 ? -5.823 -12.954 2.147 1.00 57.75 83 HIS A CA 1
ATOM 646 C C . HIS A 1 83 ? -6.202 -11.608 2.796 1.00 57.75 83 HIS A C 1
ATOM 648 O O . HIS A 1 83 ? -6.626 -10.680 2.111 1.00 57.75 83 HIS A O 1
ATOM 654 N N . ASN A 1 84 ? -6.078 -11.482 4.120 1.00 59.69 84 ASN A N 1
ATOM 655 C CA . ASN A 1 84 ? -6.479 -10.283 4.864 1.00 59.69 84 ASN A CA 1
ATOM 656 C C . ASN A 1 84 ? -5.381 -9.210 4.912 1.00 59.69 84 ASN A C 1
ATOM 658 O O . ASN A 1 84 ? -5.199 -8.542 5.931 1.00 59.69 84 ASN A O 1
ATOM 662 N N . TRP A 1 85 ? -4.626 -9.064 3.828 1.00 60.41 85 TRP A N 1
ATOM 663 C CA . TRP A 1 85 ? -3.608 -8.034 3.690 1.00 60.41 85 TRP A CA 1
ATOM 664 C C . TRP A 1 85 ? -3.519 -7.553 2.243 1.00 60.41 85 TRP A C 1
ATOM 666 O O . TRP A 1 85 ? -3.811 -8.286 1.298 1.00 60.41 85 TRP A O 1
ATOM 676 N N . TRP A 1 86 ? -3.135 -6.292 2.067 1.00 64.19 86 TRP A N 1
ATOM 677 C CA . TRP A 1 86 ? -2.897 -5.696 0.756 1.00 64.19 86 TRP A CA 1
ATOM 678 C C . TRP A 1 86 ? -1.545 -4.991 0.748 1.00 64.19 86 TRP A C 1
ATOM 680 O O . TRP A 1 86 ? -1.286 -4.151 1.611 1.00 64.19 86 TRP A O 1
ATOM 690 N N . CYS A 1 87 ? -0.708 -5.326 -0.236 1.00 63.44 87 CYS A N 1
ATOM 691 C CA . CYS A 1 87 ? 0.563 -4.656 -0.487 1.00 63.44 87 CYS A CA 1
ATOM 692 C C . CYS A 1 87 ? 0.517 -3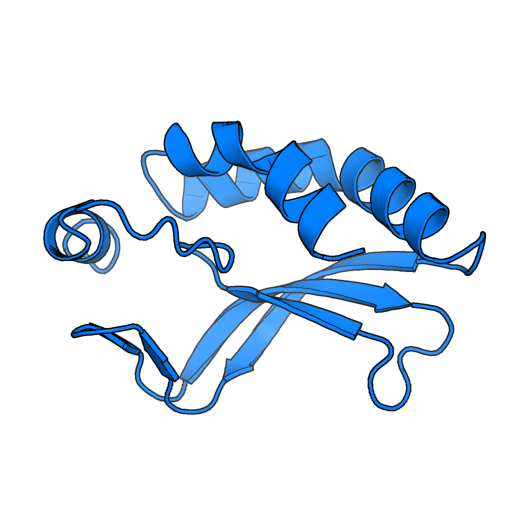.926 -1.829 1.00 63.44 87 CYS A C 1
ATOM 694 O O . CYS A 1 87 ? 0.096 -4.485 -2.845 1.00 63.44 87 CYS A O 1
ATOM 696 N N . ALA A 1 88 ? 0.994 -2.685 -1.833 1.00 61.69 88 ALA A N 1
ATOM 697 C CA . ALA A 1 88 ? 1.216 -1.909 -3.043 1.00 61.69 88 ALA A CA 1
ATOM 698 C C . ALA A 1 88 ? 2.698 -1.543 -3.160 1.00 61.69 88 ALA A C 1
ATOM 700 O O . ALA A 1 88 ? 3.279 -0.998 -2.219 1.00 61.69 88 ALA A O 1
ATOM 701 N N . PHE A 1 89 ? 3.295 -1.859 -4.310 1.00 57.84 89 PHE A N 1
ATOM 702 C CA . PHE A 1 89 ? 4.695 -1.570 -4.610 1.00 57.84 89 PHE A CA 1
ATOM 703 C C . PHE A 1 89 ? 4.990 -0.070 -4.628 1.00 57.84 89 PHE A C 1
ATOM 705 O O . PHE A 1 89 ? 4.200 0.728 -5.131 1.00 57.84 89 PHE A O 1
ATOM 712 N N . TYR A 1 90 ? 6.188 0.292 -4.182 1.00 52.59 90 TYR A N 1
ATOM 713 C CA . TYR A 1 90 ? 6.863 1.535 -4.554 1.00 52.59 90 TYR A CA 1
ATOM 714 C C . TYR A 1 90 ? 7.810 1.300 -5.729 1.00 52.59 90 TYR A C 1
ATOM 716 O O . TYR A 1 90 ? 8.512 0.291 -5.682 1.00 52.59 90 TYR A O 1
ATOM 724 N N . PRO A 1 91 ? 7.883 2.172 -6.765 1.00 50.16 91 PRO A N 1
ATOM 725 C CA . PRO A 1 91 ? 7.340 3.539 -6.906 1.00 50.16 91 PRO A CA 1
ATOM 726 C C . PRO A 1 91 ? 5.993 3.663 -7.640 1.00 50.16 91 PRO A C 1
ATOM 728 O O . PRO A 1 91 ? 5.482 4.769 -7.782 1.00 50.16 91 PRO A O 1
ATOM 731 N N . LYS A 1 92 ? 5.402 2.569 -8.130 1.00 51.41 92 LYS A N 1
ATOM 732 C CA . LYS A 1 92 ? 4.050 2.592 -8.706 1.00 51.41 92 LYS A CA 1
ATOM 733 C C . LYS A 1 92 ? 3.149 1.703 -7.870 1.00 51.41 92 LYS A C 1
ATOM 735 O O . LYS A 1 92 ? 3.113 0.489 -8.070 1.00 51.41 92 LYS A O 1
ATOM 740 N N . LEU A 1 93 ? 2.404 2.335 -6.956 1.00 51.09 93 LEU A N 1
ATOM 741 C CA . LEU A 1 93 ? 1.201 1.732 -6.378 1.00 51.09 93 LEU A CA 1
ATOM 742 C C . LEU A 1 93 ? 0.404 1.199 -7.563 1.00 51.09 93 LEU A C 1
ATOM 744 O O . LEU A 1 93 ? 0.245 1.954 -8.513 1.00 51.09 93 LEU A O 1
ATOM 748 N N . CYS A 1 94 ? -0.003 -0.072 -7.546 1.00 49.69 94 CYS A N 1
ATOM 749 C CA . CYS A 1 94 ? -0.534 -0.817 -8.693 1.00 49.69 94 CYS A CA 1
ATOM 750 C C . CYS A 1 94 ? -1.711 -0.117 -9.417 1.00 49.69 94 CYS A C 1
ATOM 752 O O . CYS A 1 94 ? -2.865 -0.534 -9.278 1.00 49.69 94 CYS A O 1
ATOM 754 N N . TYR A 1 95 ? -1.404 0.926 -10.186 1.00 39.19 95 TYR A N 1
ATOM 755 C CA . TYR A 1 95 ? -2.278 1.742 -11.005 1.00 39.19 95 TYR A CA 1
ATOM 756 C C . TYR A 1 95 ? -1.943 1.376 -12.444 1.00 39.19 95 TYR A C 1
ATOM 758 O O . TYR A 1 95 ? -0.866 1.692 -12.949 1.00 39.19 95 TYR A O 1
ATOM 766 N N . ILE A 1 96 ? -2.855 0.648 -13.078 1.00 40.47 96 ILE A N 1
ATOM 767 C CA . ILE A 1 96 ? -2.842 0.446 -14.520 1.00 40.47 96 ILE A CA 1
ATOM 768 C C . ILE A 1 96 ? -4.008 1.279 -15.047 1.00 40.47 96 ILE A C 1
ATOM 770 O O . ILE A 1 96 ? -5.133 0.785 -15.081 1.00 40.47 96 ILE A O 1
ATOM 774 N N . PRO A 1 97 ? -3.807 2.555 -15.411 1.00 38.44 97 PRO A N 1
ATOM 775 C CA . PRO A 1 97 ? -4.677 3.157 -16.391 1.00 38.44 97 PRO A CA 1
ATOM 776 C C . PRO A 1 97 ? -4.206 2.620 -17.745 1.00 38.44 97 PRO A C 1
ATOM 778 O O . PRO A 1 97 ? -3.036 2.745 -18.104 1.00 38.44 97 PRO A O 1
ATOM 781 N N . GLU A 1 98 ? -5.109 2.029 -18.516 1.00 37.59 98 GLU A N 1
ATOM 782 C CA . GLU A 1 98 ? -4.873 1.559 -19.889 1.00 37.59 98 GLU A CA 1
ATOM 783 C C . GLU A 1 98 ? -4.529 2.686 -20.891 1.00 37.59 98 GLU A C 1
ATOM 785 O O . GLU A 1 98 ? -4.765 2.574 -22.090 1.00 37.59 98 GLU A O 1
ATOM 790 N N . LYS A 1 99 ? -3.954 3.807 -20.453 1.00 35.50 99 LYS A N 1
ATOM 791 C CA . LYS A 1 99 ? -3.562 4.901 -21.336 1.00 35.50 99 LYS A CA 1
ATOM 792 C C . LYS A 1 99 ? -2.081 5.178 -21.209 1.00 35.50 99 LYS A C 1
ATOM 794 O O . LYS A 1 99 ? -1.627 5.591 -20.151 1.00 35.50 99 LYS A O 1
ATOM 799 N N . LYS A 1 100 ? -1.389 4.942 -22.332 1.00 35.88 100 LYS A N 1
ATOM 800 C CA . LYS A 1 100 ? -0.040 5.369 -22.745 1.00 35.88 100 LYS A CA 1
ATOM 801 C C . LYS A 1 100 ? 0.637 6.379 -21.804 1.00 35.88 100 LYS A C 1
ATOM 803 O O . LYS A 1 100 ? 0.880 7.521 -22.175 1.00 35.88 100 LYS A O 1
ATOM 808 N N . VAL A 1 101 ? 1.014 5.948 -20.610 1.00 39.34 101 VAL A N 1
ATOM 809 C CA . VAL A 1 101 ? 2.119 6.561 -19.884 1.00 39.34 101 VAL A CA 1
ATOM 810 C C . VAL A 1 101 ? 3.331 5.808 -20.385 1.00 39.34 101 VAL A C 1
ATOM 812 O O . VAL A 1 101 ? 3.354 4.580 -20.330 1.00 39.34 101 VAL A O 1
ATOM 815 N N . ASN A 1 102 ? 4.309 6.516 -20.938 1.00 38.53 102 ASN A N 1
ATOM 816 C CA . ASN A 1 102 ? 5.554 5.908 -21.378 1.00 38.53 102 ASN A CA 1
ATOM 817 C C . ASN A 1 102 ? 6.323 5.463 -20.122 1.00 38.53 102 ASN A C 1
ATOM 819 O O . ASN A 1 102 ? 7.147 6.196 -19.578 1.00 38.53 102 ASN A O 1
ATOM 823 N N . LEU A 1 103 ? 5.946 4.293 -19.587 1.00 40.72 103 LEU A N 1
ATOM 824 C CA . LEU A 1 103 ? 6.384 3.775 -18.290 1.00 40.72 103 LEU A CA 1
ATOM 825 C C . LEU A 1 103 ? 7.915 3.685 -18.223 1.00 40.72 103 LEU A C 1
ATOM 827 O O . LEU A 1 103 ? 8.458 3.836 -17.133 1.00 40.72 103 LEU A O 1
ATOM 831 N N . PHE A 1 104 ? 8.580 3.540 -19.374 1.00 36.09 104 PHE A N 1
ATOM 832 C CA . PHE A 1 104 ? 10.034 3.556 -19.538 1.00 36.09 104 PHE A CA 1
ATOM 833 C C . PHE A 1 104 ? 10.710 4.800 -18.941 1.00 36.09 104 PHE A C 1
ATOM 835 O O . PHE A 1 104 ? 11.724 4.670 -18.262 1.00 36.09 104 PHE A O 1
ATOM 842 N N . HIS A 1 105 ? 10.134 5.994 -19.112 1.00 33.56 105 HIS A N 1
ATOM 843 C CA . HIS A 1 105 ? 10.782 7.243 -18.682 1.00 33.56 105 HIS A CA 1
ATOM 844 C C . HIS A 1 105 ? 10.758 7.450 -17.158 1.00 33.56 105 HIS A C 1
ATOM 846 O O . HIS A 1 105 ? 11.631 8.105 -16.597 1.00 33.56 105 HIS A O 1
ATOM 852 N N . VAL A 1 106 ? 9.768 6.865 -16.477 1.00 37.94 106 VAL A N 1
ATOM 853 C CA . VAL A 1 106 ? 9.632 6.954 -15.014 1.00 37.94 106 VAL A CA 1
ATOM 854 C C . VAL A 1 106 ? 10.508 5.912 -14.314 1.00 37.94 106 VAL A C 1
ATOM 856 O O . VAL A 1 106 ? 10.956 6.153 -13.205 1.00 37.94 106 VAL A O 1
ATOM 859 N N . PHE A 1 107 ? 10.788 4.766 -14.945 1.00 35.09 107 PHE A N 1
ATOM 860 C CA . PHE A 1 107 ? 11.672 3.750 -14.359 1.00 35.09 107 PHE A CA 1
ATOM 861 C C . PHE A 1 107 ? 13.159 4.097 -14.482 1.00 35.09 107 PHE A C 1
ATOM 863 O O . PHE A 1 107 ? 13.924 3.755 -13.585 1.00 35.09 107 PHE A O 1
ATOM 870 N N . TYR A 1 108 ? 13.562 4.815 -15.533 1.00 32.75 108 TYR A N 1
ATOM 871 C CA . TYR A 1 108 ? 14.970 5.155 -15.761 1.00 32.75 108 TYR A CA 1
ATOM 872 C C . TYR A 1 108 ? 15.545 6.133 -14.715 1.00 32.75 108 TYR A C 1
ATOM 874 O O . TYR A 1 108 ? 16.687 5.97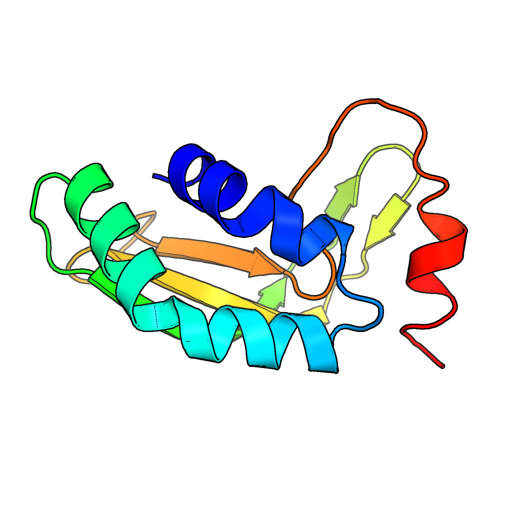6 -14.307 1.00 32.75 108 TYR A O 1
ATOM 882 N N . ASN A 1 109 ? 14.742 7.080 -14.209 1.00 28.61 109 ASN A N 1
ATOM 883 C CA . ASN A 1 109 ? 15.166 8.094 -13.219 1.00 28.61 109 ASN A CA 1
ATOM 884 C C . ASN A 1 109 ? 14.943 7.689 -11.748 1.00 28.61 109 ASN A C 1
ATOM 886 O O . ASN A 1 109 ? 14.948 8.527 -10.854 1.00 28.61 109 ASN A O 1
ATOM 890 N N . LEU A 1 110 ? 14.609 6.424 -11.504 1.00 33.31 110 LEU A N 1
ATOM 891 C CA . LEU A 1 110 ? 14.272 5.910 -10.171 1.00 33.31 110 LEU A CA 1
ATOM 892 C C . LEU A 1 110 ? 15.174 4.749 -9.743 1.00 33.31 110 LEU A C 1
ATOM 894 O O . LEU A 1 110 ? 15.086 4.282 -8.608 1.00 33.31 110 LEU A O 1
ATOM 898 N N . ILE A 1 111 ? 16.012 4.287 -10.671 1.00 29.67 111 ILE A N 1
ATOM 899 C CA . ILE A 1 111 ? 17.053 3.271 -10.484 1.00 29.67 111 ILE A CA 1
ATOM 900 C C . ILE A 1 111 ? 18.455 3.909 -10.662 1.00 29.67 111 ILE A C 1
ATOM 902 O O . ILE A 1 111 ? 19.456 3.300 -10.292 1.00 29.67 111 ILE A O 1
ATOM 906 N N . HIS A 1 112 ? 18.513 5.158 -11.141 1.00 29.47 112 HIS A N 1
ATOM 907 C CA . HIS A 1 112 ? 19.658 6.071 -11.102 1.00 29.47 112 HIS A CA 1
ATOM 908 C C . HIS A 1 112 ? 19.268 7.329 -10.328 1.00 29.47 112 HIS A C 1
ATOM 910 O O . HIS A 1 112 ? 20.172 7.922 -9.703 1.00 29.47 112 HIS A O 1
#

Foldseek 3Di:
DLVQLCVVCVVLLVPDLALVSSCVVVVVCQVVSQVSVCVVLVNFHKDWDKDWDWDPWDDDPPDIDHTDTFIWTKMATHPNPDPRMDTAGPPDRPDDDVDDPVVVVSVVVHVD